Protein AF-R4FI36-F1 (afdb_monomer_lite)

Secondary structure (DSSP, 8-state):
--PPP-------------HHHHHHHHHHHHHTSTT-----EEES--EE-TTT-BEETT--TTEEEPTTS-S----TT-EEESS--TT------EEEEEE-TTTTEEE-TT--EEEEEEEEEEEEEEEEGGGTEEEEEEEEEEEEEEES--BEEE--SSS--S--------

InterPro domains:
  IPR012314 Peptidase M12B, GON-ADAMTSs [PF08685] (34-147)
  IPR012314 Peptidase M12B, GON-ADAMTSs [PS51046] (1-158)

Structure (mmCIF, N/CA/C/O backbone):
data_AF-R4FI36-F1
#
_entry.id   AF-R4FI36-F1
#
loop_
_atom_site.group_PDB
_atom_site.id
_atom_site.type_symbol
_atom_site.label_atom_id
_atom_site.label_alt_id
_atom_site.label_comp_id
_atom_site.label_asym_id
_atom_site.label_entity_id
_atom_site.label_seq_id
_atom_site.pdbx_PDB_ins_code
_atom_site.Cartn_x
_atom_site.Cartn_y
_atom_site.Cartn_z
_atom_site.occupancy
_atom_site.B_iso_or_equiv
_atom_site.auth_seq_id
_atom_site.auth_comp_id
_atom_site.auth_asym_id
_atom_site.auth_atom_id
_atom_site.pdbx_PDB_model_num
ATOM 1 N N . MET A 1 1 ? 4.630 18.992 -63.897 1.00 35.38 1 MET A N 1
ATOM 2 C CA . MET A 1 1 ? 4.454 19.584 -62.554 1.00 35.38 1 MET A CA 1
ATOM 3 C C . MET A 1 1 ? 4.439 18.449 -61.542 1.00 35.38 1 MET A C 1
ATOM 5 O O . MET A 1 1 ? 3.443 17.752 -61.444 1.00 35.38 1 MET A O 1
ATOM 9 N N . GLN A 1 2 ? 5.569 18.187 -60.883 1.00 32.91 2 GLN A N 1
ATOM 10 C CA . GLN A 1 2 ? 5.678 17.204 -59.802 1.00 32.91 2 GLN A CA 1
ATOM 11 C C . GLN A 1 2 ? 6.109 17.950 -58.542 1.00 32.91 2 GLN A C 1
ATOM 13 O O . GLN A 1 2 ? 7.122 18.645 -58.526 1.00 32.91 2 GLN A O 1
ATOM 18 N N . THR A 1 3 ? 5.268 17.852 -57.523 1.00 33.25 3 THR A N 1
ATOM 19 C CA . THR A 1 3 ? 5.405 18.451 -56.198 1.00 33.25 3 THR A CA 1
ATOM 20 C C . THR A 1 3 ? 6.549 17.790 -55.430 1.00 33.25 3 THR A C 1
ATOM 22 O O . THR A 1 3 ? 6.512 16.588 -55.166 1.00 33.25 3 THR A O 1
ATOM 25 N N . ALA A 1 4 ? 7.568 18.574 -55.074 1.00 35.59 4 ALA A N 1
ATOM 26 C CA . ALA A 1 4 ? 8.693 18.131 -54.260 1.00 35.59 4 ALA A CA 1
ATOM 27 C C . ALA A 1 4 ? 8.288 18.042 -52.778 1.00 35.59 4 ALA A C 1
ATOM 29 O O . ALA A 1 4 ? 7.820 19.007 -52.181 1.00 35.59 4 ALA A O 1
ATOM 30 N N . ASN A 1 5 ? 8.482 16.859 -52.203 1.00 34.34 5 ASN A N 1
ATOM 31 C CA . ASN A 1 5 ? 8.221 16.518 -50.809 1.00 34.34 5 ASN A CA 1
ATOM 32 C C . ASN A 1 5 ? 9.472 16.857 -49.960 1.00 34.34 5 ASN A C 1
ATOM 34 O O . ASN A 1 5 ? 10.554 16.349 -50.284 1.00 34.34 5 ASN A O 1
ATOM 38 N N . PRO A 1 6 ? 9.404 17.703 -48.914 1.00 39.34 6 PRO A N 1
ATOM 39 C CA . PRO A 1 6 ? 10.588 18.059 -48.141 1.00 39.34 6 PRO A CA 1
ATOM 40 C C . PRO A 1 6 ? 10.986 16.912 -47.201 1.00 39.34 6 PRO A C 1
ATOM 42 O O . PRO A 1 6 ? 10.323 16.620 -46.208 1.00 39.34 6 PRO A O 1
ATOM 45 N N . LYS A 1 7 ? 12.120 16.267 -47.499 1.00 39.62 7 LYS A N 1
ATOM 46 C CA . LYS A 1 7 ? 12.794 15.341 -46.579 1.00 39.62 7 LYS A CA 1
ATOM 47 C C . LYS A 1 7 ? 13.303 16.124 -45.366 1.00 39.62 7 LYS A C 1
ATOM 49 O O . LYS A 1 7 ? 14.371 16.731 -45.425 1.00 39.62 7 LYS A O 1
ATOM 54 N N . ILE A 1 8 ? 12.571 16.068 -44.256 1.00 39.62 8 ILE A N 1
ATOM 55 C CA . ILE A 1 8 ? 13.075 16.471 -42.939 1.00 39.62 8 ILE A CA 1
ATOM 56 C C . ILE A 1 8 ? 14.166 15.466 -42.553 1.00 39.62 8 ILE A C 1
ATOM 58 O O . ILE A 1 8 ? 13.901 14.380 -42.041 1.00 39.62 8 ILE A O 1
ATOM 62 N N . ARG A 1 9 ? 15.423 15.810 -42.849 1.00 34.34 9 ARG A N 1
ATOM 63 C CA . ARG A 1 9 ? 16.584 15.158 -42.243 1.00 34.34 9 ARG A CA 1
ATOM 64 C C . ARG A 1 9 ? 16.604 15.565 -40.774 1.00 34.34 9 ARG A C 1
ATOM 66 O O . ARG A 1 9 ? 17.093 16.639 -40.438 1.00 34.34 9 ARG A O 1
ATOM 73 N N . PHE A 1 10 ? 16.085 14.702 -39.905 1.00 33.44 10 PHE A N 1
ATOM 74 C CA . PHE A 1 10 ? 16.450 14.725 -38.494 1.00 33.44 10 PHE A CA 1
ATOM 75 C C . PHE A 1 10 ? 17.961 14.482 -38.417 1.00 33.44 10 PHE A C 1
ATOM 77 O O . PHE A 1 10 ? 18.433 13.349 -38.506 1.00 33.44 10 PHE A O 1
ATOM 84 N N . LEU A 1 11 ? 18.734 15.564 -38.311 1.00 35.03 11 LEU A N 1
ATOM 85 C CA . LEU A 1 11 ? 20.109 15.493 -37.841 1.00 35.03 11 LEU A CA 1
ATOM 86 C C . LEU A 1 11 ? 20.029 15.071 -36.369 1.00 35.03 11 LEU A C 1
ATOM 88 O O . LEU A 1 11 ? 19.945 15.904 -35.468 1.00 35.03 11 LEU A O 1
ATOM 92 N N . CYS A 1 12 ? 20.024 13.761 -36.121 1.00 37.97 12 CYS A N 1
ATOM 93 C CA . CYS A 1 12 ? 20.375 13.232 -34.815 1.00 37.97 12 CYS A CA 1
ATOM 94 C C . CYS A 1 12 ? 21.867 13.517 -34.642 1.00 37.97 12 CYS A C 1
ATOM 96 O O . CYS A 1 12 ? 22.729 12.756 -35.073 1.00 37.97 12 CYS A O 1
ATOM 98 N N . ARG A 1 13 ? 22.169 14.710 -34.124 1.00 33.16 13 ARG A N 1
ATOM 99 C CA . ARG A 1 13 ? 23.513 15.099 -33.720 1.00 33.16 13 ARG A CA 1
ATOM 100 C C . ARG A 1 13 ? 23.923 14.082 -32.660 1.00 33.16 13 ARG A C 1
ATOM 102 O O . ARG A 1 13 ? 23.321 14.055 -31.591 1.00 33.16 13 ARG A O 1
ATOM 109 N N . GLU A 1 14 ? 24.879 13.221 -33.000 1.00 41.88 14 GLU A N 1
ATOM 110 C CA . GLU A 1 14 ? 25.575 12.298 -32.097 1.00 41.88 14 GLU A CA 1
ATOM 111 C C . GLU A 1 14 ? 26.187 13.116 -30.950 1.00 41.88 14 GLU A C 1
ATOM 113 O O . GLU A 1 14 ? 27.344 13.537 -30.972 1.00 41.88 14 GLU A O 1
ATOM 118 N N . LEU A 1 15 ? 25.365 13.437 -29.953 1.00 43.00 15 LEU A N 1
ATOM 119 C CA . LEU A 1 15 ? 25.825 13.942 -28.679 1.00 43.00 15 LEU A CA 1
ATOM 120 C C . LEU A 1 15 ? 26.467 12.740 -27.998 1.00 43.00 15 LEU A C 1
ATOM 122 O O . LEU A 1 15 ? 25.773 11.873 -27.463 1.00 43.00 15 LEU A O 1
ATOM 126 N N . PHE A 1 16 ? 27.798 12.695 -28.030 1.00 43.25 16 PHE A N 1
ATOM 127 C CA . PHE A 1 16 ? 28.619 11.852 -27.168 1.00 43.25 16 PHE A CA 1
ATOM 128 C C . PHE A 1 16 ? 28.367 12.250 -25.706 1.00 43.25 16 PHE A C 1
ATOM 130 O O . PHE A 1 16 ? 29.140 12.949 -25.057 1.00 43.25 16 PHE A O 1
ATOM 137 N N . LEU A 1 17 ? 27.206 11.854 -25.195 1.00 47.91 17 LEU A N 1
ATOM 138 C CA . LEU A 1 17 ? 26.826 11.969 -23.804 1.00 47.91 17 LEU A CA 1
ATOM 139 C C . LEU A 1 17 ? 27.667 10.941 -23.053 1.00 47.91 17 LEU A C 1
ATOM 141 O O . LEU A 1 17 ? 27.657 9.754 -23.390 1.00 47.91 17 LEU A O 1
ATOM 145 N N . GLY A 1 18 ? 28.416 11.405 -22.051 1.00 47.38 18 GLY A N 1
ATOM 146 C CA . GLY A 1 18 ? 29.135 10.521 -21.139 1.00 47.38 18 GLY A CA 1
ATOM 147 C C . GLY A 1 18 ? 28.197 9.472 -20.518 1.00 47.38 18 GLY A C 1
ATOM 148 O O . GLY A 1 18 ? 26.976 9.662 -20.511 1.00 47.38 18 GLY A O 1
ATOM 149 N N . PRO A 1 19 ? 28.738 8.370 -19.978 1.00 55.03 19 PRO A N 1
ATOM 150 C CA . PRO A 1 19 ? 27.962 7.197 -19.559 1.00 55.03 19 PRO A CA 1
ATOM 151 C C . PRO A 1 19 ? 26.790 7.539 -18.623 1.00 55.03 19 PRO A C 1
ATOM 153 O O . PRO A 1 19 ? 25.676 7.068 -18.839 1.00 55.03 19 PRO A O 1
ATOM 156 N N . ALA A 1 20 ? 26.986 8.457 -17.672 1.00 52.50 20 ALA A N 1
ATOM 157 C CA . ALA A 1 20 ? 25.933 8.918 -16.762 1.00 52.50 20 ALA A CA 1
ATOM 158 C C . ALA A 1 20 ? 24.788 9.674 -17.470 1.00 52.50 20 ALA A C 1
ATOM 160 O O . ALA A 1 20 ? 23.620 9.513 -17.123 1.00 52.50 20 ALA A O 1
ATOM 161 N N . LYS A 1 21 ? 25.097 10.466 -18.507 1.00 55.50 21 LYS A N 1
ATOM 162 C CA . LYS A 1 21 ? 24.082 11.192 -19.285 1.00 55.50 21 LYS A CA 1
ATOM 163 C C . LYS A 1 21 ? 23.293 10.262 -20.217 1.00 55.50 21 LYS A C 1
ATOM 165 O O . LYS A 1 21 ? 22.115 10.518 -20.444 1.00 55.50 21 LYS A O 1
ATOM 170 N N . LYS A 1 22 ? 23.899 9.171 -20.709 1.00 57.19 22 LYS A N 1
ATOM 171 C CA . LYS A 1 22 ? 23.188 8.117 -21.462 1.00 57.19 22 LYS A CA 1
ATOM 172 C C . LYS A 1 22 ? 22.225 7.328 -20.576 1.00 57.19 22 LYS A C 1
ATOM 174 O O . LYS A 1 22 ? 21.102 7.084 -20.999 1.00 57.19 22 LYS A O 1
ATOM 179 N N . VAL A 1 23 ? 22.631 6.991 -19.351 1.00 57.03 23 VAL A N 1
ATOM 180 C CA . VAL A 1 23 ? 21.763 6.338 -18.355 1.00 57.03 23 VAL A CA 1
ATOM 181 C C . VAL A 1 23 ? 20.569 7.222 -18.002 1.00 57.03 23 VAL A C 1
ATOM 183 O O . VAL A 1 23 ? 19.432 6.764 -18.073 1.00 57.03 23 VAL A O 1
ATOM 186 N N . LEU A 1 24 ? 20.811 8.500 -17.697 1.00 56.97 24 LEU A N 1
ATOM 187 C CA . LEU A 1 24 ? 19.743 9.443 -17.371 1.00 56.97 24 LEU A CA 1
ATOM 188 C C . LEU A 1 24 ? 18.763 9.603 -18.541 1.00 56.97 24 LEU A C 1
ATOM 190 O O . LEU A 1 24 ? 17.556 9.518 -18.344 1.00 56.97 24 LEU A O 1
ATOM 194 N N . PHE A 1 25 ? 19.273 9.751 -19.769 1.00 59.00 25 PHE A N 1
ATOM 195 C CA . PHE A 1 25 ? 18.446 9.820 -20.974 1.00 59.00 25 PHE A CA 1
ATOM 196 C C . PHE A 1 25 ? 17.664 8.518 -21.223 1.00 59.00 25 PHE A C 1
ATOM 198 O O . PHE A 1 25 ? 16.497 8.567 -21.596 1.00 59.00 25 PHE A O 1
ATOM 205 N N . PHE A 1 26 ? 18.254 7.348 -20.967 1.00 60.69 26 PHE A N 1
ATOM 206 C CA . PHE A 1 26 ? 17.585 6.050 -21.105 1.00 60.69 26 PHE A CA 1
ATOM 207 C C . PHE A 1 26 ? 16.460 5.850 -20.077 1.00 60.69 26 PHE A C 1
ATOM 209 O O . PHE A 1 26 ? 15.374 5.390 -20.428 1.00 60.69 26 PHE A O 1
ATOM 216 N N . CYS A 1 27 ? 16.679 6.245 -18.821 1.00 65.44 27 CYS A N 1
ATOM 217 C CA . CYS A 1 27 ? 15.633 6.214 -17.800 1.00 65.44 27 CYS A CA 1
ATOM 218 C C . CYS A 1 27 ? 14.509 7.208 -18.129 1.00 65.44 27 CYS A C 1
ATOM 220 O O . CYS A 1 27 ? 13.337 6.845 -18.054 1.00 65.44 27 CYS A O 1
ATOM 222 N N . PHE A 1 28 ? 14.858 8.416 -18.588 1.00 60.25 28 PHE A N 1
ATOM 223 C CA . PHE A 1 28 ? 13.891 9.464 -18.928 1.00 60.25 28 PHE A CA 1
ATOM 224 C C . PHE A 1 28 ? 13.049 9.126 -20.174 1.00 60.25 28 PHE A C 1
ATOM 226 O O . PHE A 1 28 ? 11.840 9.353 -20.203 1.00 60.25 28 PHE A O 1
ATOM 233 N N . THR A 1 29 ? 13.666 8.529 -21.198 1.00 55.66 29 THR A N 1
ATOM 234 C CA . THR A 1 29 ? 12.971 8.104 -22.429 1.00 55.66 29 THR A CA 1
ATOM 235 C C . THR A 1 29 ? 12.052 6.907 -22.206 1.00 55.66 29 THR A C 1
ATOM 237 O O . THR A 1 29 ? 11.030 6.782 -22.881 1.00 55.66 29 THR A O 1
ATOM 240 N N . ARG A 1 30 ? 12.355 6.040 -21.230 1.00 55.81 30 ARG A N 1
ATOM 241 C CA . ARG A 1 30 ? 11.429 4.976 -20.827 1.00 55.81 30 ARG A CA 1
ATOM 242 C C . ARG A 1 30 ? 10.284 5.466 -19.940 1.00 55.81 30 ARG A C 1
ATOM 244 O O . ARG A 1 30 ? 9.195 4.913 -20.053 1.00 55.81 30 ARG A O 1
ATOM 251 N N . THR A 1 31 ? 10.473 6.506 -19.123 1.00 52.69 31 THR A N 1
ATOM 252 C CA . THR A 1 31 ? 9.352 7.148 -18.405 1.00 52.69 31 THR A CA 1
ATOM 253 C C . THR A 1 31 ? 8.392 7.901 -19.330 1.00 52.69 31 THR A C 1
ATOM 255 O O . THR A 1 31 ? 7.250 8.119 -18.943 1.00 52.69 31 THR A O 1
ATOM 258 N N . SER A 1 32 ? 8.820 8.281 -20.542 1.00 49.88 32 SER A N 1
ATOM 259 C CA . SER A 1 32 ? 7.982 8.972 -21.537 1.00 49.88 32 SER A CA 1
ATOM 260 C C . SER A 1 32 ? 7.222 8.047 -22.498 1.00 49.88 32 SER A C 1
ATOM 262 O O . SER A 1 32 ? 6.529 8.539 -23.384 1.00 49.88 32 SER A O 1
ATOM 264 N N . LEU A 1 33 ? 7.365 6.722 -22.375 1.00 50.75 33 LEU A N 1
ATOM 265 C CA . LEU A 1 33 ? 6.538 5.775 -23.123 1.00 50.75 33 LEU A CA 1
ATOM 266 C C . LEU A 1 33 ? 5.192 5.627 -22.401 1.00 50.75 33 LEU A C 1
ATOM 268 O O . LEU A 1 33 ? 5.166 5.310 -21.213 1.00 50.75 33 LEU A O 1
ATOM 272 N N . ASP A 1 34 ? 4.095 5.784 -23.142 1.00 46.34 34 ASP A N 1
ATOM 273 C CA . ASP A 1 34 ? 2.671 5.653 -22.747 1.00 46.34 34 ASP A CA 1
ATOM 274 C C . ASP A 1 34 ? 2.306 4.336 -22.007 1.00 46.34 34 ASP A C 1
ATOM 276 O O . ASP A 1 34 ? 1.174 4.106 -21.595 1.00 46.34 34 ASP A O 1
ATOM 280 N N . SER A 1 35 ? 3.279 3.437 -21.841 1.00 54.44 35 SER A N 1
ATOM 281 C CA . SER A 1 35 ? 3.235 2.206 -21.051 1.00 54.44 35 SER A CA 1
ATOM 282 C C . SER A 1 35 ? 3.520 2.399 -19.554 1.00 54.44 35 SER A C 1
ATOM 284 O O . SER A 1 35 ? 3.407 1.442 -18.787 1.00 54.44 35 SER A O 1
ATOM 286 N N . TYR A 1 36 ? 3.934 3.593 -19.123 1.00 70.69 36 TYR A N 1
ATOM 287 C CA . TYR A 1 36 ? 4.180 3.890 -17.714 1.00 70.69 36 TYR A CA 1
ATOM 288 C C . TYR A 1 36 ? 2.864 4.270 -17.023 1.00 70.69 36 TYR A C 1
ATOM 290 O O . TYR A 1 36 ? 2.126 5.123 -17.506 1.00 70.69 36 TYR A O 1
ATOM 298 N N . GLN A 1 37 ? 2.567 3.647 -15.880 1.00 79.62 37 GLN A N 1
ATOM 299 C CA . GLN A 1 37 ? 1.381 3.926 -15.058 1.00 79.62 37 GLN A CA 1
ATOM 300 C C . GLN A 1 37 ? 1.769 4.713 -13.786 1.00 79.62 37 GLN A C 1
ATOM 302 O O . GLN A 1 37 ? 1.641 4.191 -12.671 1.00 79.62 37 GLN A O 1
ATOM 307 N N . PRO A 1 38 ? 2.295 5.952 -13.907 1.00 87.06 38 PRO A N 1
ATOM 308 C CA . PRO A 1 38 ? 2.711 6.728 -12.752 1.00 87.06 38 PRO A CA 1
ATOM 309 C C . PRO A 1 38 ? 1.502 7.064 -11.888 1.00 87.06 38 PRO A C 1
ATOM 311 O O . PRO A 1 38 ? 0.452 7.507 -12.369 1.00 87.06 38 PRO A O 1
ATOM 314 N N . GLY A 1 39 ? 1.662 6.864 -10.590 1.00 92.00 39 GLY A N 1
ATOM 315 C CA . GLY A 1 39 ? 0.667 7.288 -9.629 1.00 92.00 39 GLY A CA 1
ATOM 316 C C . GLY A 1 39 ? 1.028 6.893 -8.215 1.00 92.00 39 GLY A C 1
ATOM 317 O O . GLY A 1 39 ? 1.542 5.805 -7.962 1.00 92.00 39 GLY A O 1
ATOM 318 N N . LYS A 1 40 ? 0.693 7.758 -7.261 1.00 95.50 40 LYS A N 1
ATOM 319 C CA . LYS A 1 40 ? 0.743 7.437 -5.837 1.00 95.50 40 LYS A CA 1
ATOM 320 C C . LYS A 1 40 ? -0.632 7.648 -5.240 1.00 95.50 40 LYS A C 1
ATOM 322 O O . LYS A 1 40 ? -1.102 8.773 -5.123 1.00 95.50 40 LYS A O 1
ATOM 327 N N . THR A 1 41 ? -1.284 6.558 -4.852 1.00 98.12 41 THR A N 1
ATOM 328 C CA . THR A 1 41 ? -2.612 6.621 -4.233 1.00 98.12 41 THR A CA 1
ATOM 329 C C . THR A 1 41 ? -2.488 6.656 -2.715 1.00 98.12 41 THR A C 1
ATOM 331 O O . THR A 1 41 ? -1.907 5.760 -2.108 1.00 98.12 41 THR A O 1
ATOM 334 N N . ILE A 1 42 ? -3.035 7.702 -2.103 1.00 98.12 42 ILE A N 1
ATOM 335 C CA . ILE A 1 42 ? -3.104 7.903 -0.657 1.00 98.12 42 ILE A CA 1
ATOM 336 C C . ILE A 1 42 ? -4.525 7.572 -0.211 1.00 98.12 42 ILE A C 1
ATOM 338 O O . ILE A 1 42 ? -5.478 8.192 -0.681 1.00 98.12 42 ILE A O 1
ATOM 342 N N . PHE A 1 43 ? -4.666 6.610 0.696 1.00 98.12 43 PHE A N 1
ATOM 343 C CA . PHE A 1 43 ? -5.948 6.217 1.279 1.00 98.12 43 PHE A CA 1
ATOM 344 C C . PHE A 1 43 ? -6.082 6.827 2.675 1.00 98.12 43 PHE A C 1
ATOM 346 O O . PHE A 1 43 ? -5.228 6.596 3.526 1.00 98.12 43 PHE A O 1
ATOM 353 N N . TYR A 1 44 ? -7.162 7.573 2.915 1.00 96.62 44 TYR A N 1
ATOM 354 C CA . TYR A 1 44 ? -7.489 8.126 4.239 1.00 96.62 44 TYR A CA 1
ATOM 355 C C . TYR A 1 44 ? -8.441 7.223 5.023 1.00 96.62 44 TYR A C 1
ATOM 357 O O . TYR A 1 44 ? -8.468 7.252 6.250 1.00 96.62 44 TYR A O 1
ATOM 365 N N . LYS A 1 45 ? -9.240 6.427 4.308 1.00 96.50 45 LYS A N 1
ATOM 366 C CA . LYS A 1 45 ? -10.088 5.368 4.857 1.00 96.50 45 LYS A CA 1
ATOM 367 C C . LYS A 1 45 ? -10.070 4.187 3.897 1.00 96.50 45 LYS A C 1
ATOM 369 O O . LYS A 1 45 ? -9.891 4.367 2.692 1.00 96.50 45 LYS A O 1
ATOM 374 N N . ILE A 1 46 ? -10.289 2.995 4.434 1.00 96.19 46 ILE A N 1
ATOM 375 C CA . ILE A 1 46 ? -10.420 1.761 3.662 1.00 96.19 46 ILE A CA 1
ATOM 376 C C . ILE A 1 46 ? -11.745 1.095 4.009 1.00 96.19 46 ILE A C 1
ATOM 378 O O . ILE A 1 46 ? -12.157 1.084 5.169 1.00 96.19 46 ILE A O 1
ATOM 382 N N . ARG A 1 47 ? -12.426 0.544 3.004 1.00 96.38 47 ARG A N 1
ATOM 383 C CA . ARG A 1 47 ? -13.638 -0.242 3.232 1.00 96.38 47 ARG A CA 1
ATOM 384 C C . ARG A 1 47 ? -13.254 -1.667 3.589 1.00 96.38 47 ARG A C 1
ATOM 386 O O . ARG A 1 47 ? -12.419 -2.276 2.923 1.00 96.38 47 ARG A O 1
ATOM 393 N N . ILE A 1 48 ? -13.894 -2.194 4.620 1.00 94.75 48 ILE A N 1
ATOM 394 C CA . ILE A 1 48 ? -13.704 -3.558 5.102 1.00 94.75 48 ILE A CA 1
ATOM 395 C C . ILE A 1 48 ? -15.056 -4.260 5.004 1.00 94.75 48 ILE A C 1
ATOM 397 O O . ILE A 1 48 ? -16.083 -3.660 5.317 1.00 94.75 48 ILE A O 1
ATOM 401 N N . ASN A 1 49 ? -15.069 -5.510 4.548 1.00 93.75 49 ASN A N 1
ATOM 402 C CA . ASN A 1 49 ? -16.258 -6.345 4.649 1.00 93.75 49 ASN A CA 1
ATOM 403 C C . ASN A 1 49 ? -16.423 -6.778 6.123 1.00 93.75 49 ASN A C 1
ATOM 405 O O . ASN A 1 49 ? -15.513 -7.418 6.655 1.00 93.75 49 ASN A O 1
ATOM 409 N N . PRO A 1 50 ? -17.543 -6.447 6.789 1.00 90.88 50 PRO A N 1
ATOM 410 C CA . PRO A 1 50 ? -17.727 -6.727 8.212 1.00 90.88 50 PRO A CA 1
ATOM 411 C C . PRO A 1 50 ? -17.809 -8.225 8.546 1.00 90.88 50 PRO A C 1
ATOM 413 O O . PRO A 1 50 ? -17.465 -8.607 9.657 1.00 90.88 50 PRO A O 1
ATOM 416 N N . GLU A 1 51 ? -18.204 -9.085 7.604 1.00 90.81 51 GLU A N 1
ATOM 417 C CA . GLU A 1 51 ? -18.380 -10.525 7.842 1.00 90.81 51 GLU A CA 1
ATOM 418 C C . GLU A 1 51 ? -17.048 -11.282 7.904 1.00 90.81 51 GLU A C 1
ATOM 420 O O . GLU A 1 51 ? -16.900 -12.258 8.634 1.00 90.81 51 GLU A O 1
ATOM 425 N N . ASN A 1 52 ? -16.063 -10.856 7.110 1.00 87.88 52 ASN A N 1
ATOM 426 C CA . ASN A 1 52 ? -14.799 -11.584 6.946 1.00 87.88 52 ASN A CA 1
ATOM 427 C C . ASN A 1 52 ? -13.548 -10.723 7.155 1.00 87.88 52 ASN A C 1
ATOM 429 O O . ASN A 1 52 ? -12.428 -11.229 7.033 1.00 87.88 52 ASN A O 1
ATOM 433 N N . LEU A 1 53 ? -13.737 -9.442 7.470 1.00 91.88 53 LEU A N 1
ATOM 434 C CA . LEU A 1 53 ? -12.701 -8.443 7.716 1.00 91.88 53 LEU A CA 1
ATOM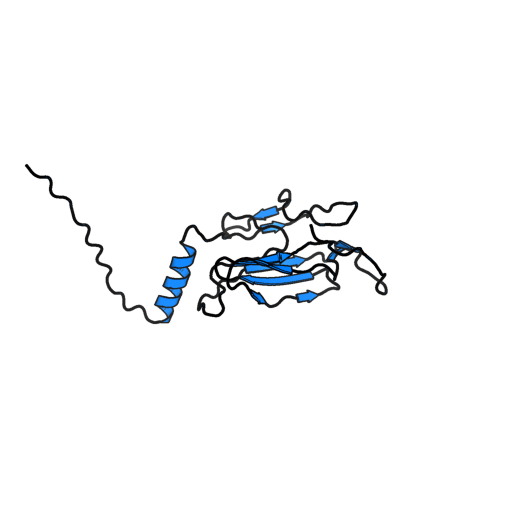 435 C C . LEU A 1 53 ? -11.720 -8.251 6.547 1.00 91.88 53 LEU A C 1
ATOM 437 O O . LEU A 1 53 ? -10.600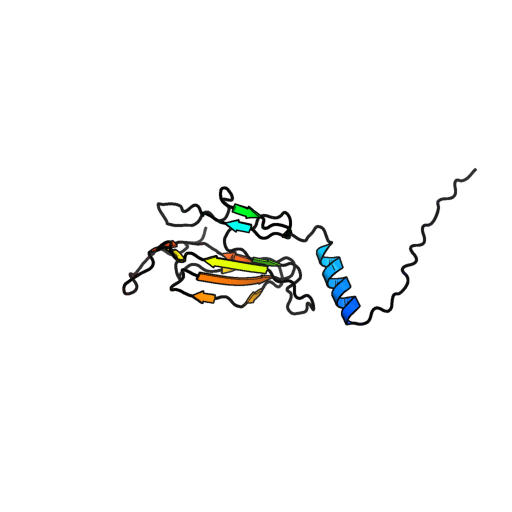 -7.768 6.741 1.00 91.88 53 LEU A O 1
ATOM 441 N N . LYS A 1 54 ? -12.116 -8.616 5.319 1.00 94.00 54 LYS A N 1
ATOM 442 C CA . LYS A 1 54 ? -11.315 -8.383 4.111 1.00 94.00 54 LYS A CA 1
ATOM 443 C C . LYS A 1 54 ? -11.429 -6.926 3.669 1.00 94.00 54 LYS A C 1
ATOM 445 O O . LYS A 1 54 ? -12.522 -6.368 3.585 1.00 94.00 54 LYS A O 1
ATOM 450 N N . VAL A 1 55 ? -10.296 -6.321 3.334 1.00 95.94 55 VAL A N 1
ATOM 451 C CA . VAL A 1 55 ? -10.223 -4.964 2.782 1.00 95.94 55 VAL A CA 1
ATOM 452 C C . VAL A 1 55 ? -10.649 -4.977 1.315 1.00 95.94 55 VAL A C 1
ATOM 454 O O . VAL A 1 55 ? -10.089 -5.720 0.505 1.00 95.94 55 VAL A O 1
ATOM 457 N N . ASN A 1 56 ? -11.582 -4.101 0.946 1.00 96.62 56 ASN A N 1
ATOM 458 C CA . ASN A 1 56 ? -11.860 -3.782 -0.449 1.00 96.62 56 ASN A CA 1
ATOM 459 C C . ASN A 1 56 ? -10.775 -2.828 -0.970 1.00 96.62 56 ASN A C 1
ATOM 461 O O . ASN A 1 56 ? -10.831 -1.614 -0.784 1.00 96.62 56 ASN A O 1
ATOM 465 N N . ARG A 1 57 ? -9.756 -3.402 -1.609 1.00 96.56 57 ARG A N 1
ATOM 466 C CA . ARG A 1 57 ? -8.547 -2.685 -2.043 1.00 96.56 57 ARG A CA 1
ATOM 467 C C . ARG A 1 57 ? -8.770 -1.715 -3.202 1.00 96.56 57 ARG A C 1
ATOM 469 O O . ARG A 1 57 ? -7.911 -0.869 -3.440 1.00 96.56 57 ARG A O 1
ATOM 476 N N . THR A 1 58 ? -9.865 -1.868 -3.937 1.00 97.00 58 THR A N 1
ATOM 477 C CA . THR A 1 58 ? -10.211 -1.056 -5.112 1.00 97.00 58 THR A CA 1
ATOM 478 C C . THR A 1 58 ? -11.312 -0.040 -4.812 1.00 97.00 58 THR A C 1
ATOM 480 O O . THR A 1 58 ? -11.786 0.628 -5.725 1.00 97.00 58 THR A O 1
ATOM 483 N N . ASP A 1 59 ? -11.724 0.106 -3.548 1.00 97.56 59 ASP A N 1
ATOM 484 C CA . ASP A 1 59 ? -12.580 1.218 -3.142 1.00 97.56 59 ASP A CA 1
ATOM 485 C C . ASP A 1 59 ? -11.751 2.503 -3.003 1.00 97.56 59 ASP A C 1
ATOM 487 O O . ASP A 1 59 ? -11.042 2.713 -2.019 1.00 97.56 59 ASP A O 1
ATOM 491 N N . PHE A 1 60 ? -11.869 3.380 -3.997 1.00 97.62 60 PHE A N 1
ATOM 492 C CA . PHE A 1 60 ? -11.172 4.664 -4.044 1.00 97.62 60 PHE A CA 1
ATOM 493 C C . PHE A 1 60 ? -11.990 5.837 -3.486 1.00 97.62 60 PHE A C 1
ATOM 495 O O . PHE A 1 60 ? -11.561 6.981 -3.636 1.00 97.62 60 PHE A O 1
ATOM 502 N N . THR A 1 61 ? -13.141 5.591 -2.845 1.00 98.06 61 THR A N 1
ATOM 503 C CA . THR A 1 61 ? -14.040 6.647 -2.330 1.00 98.06 61 THR A CA 1
ATOM 504 C C . THR A 1 61 ? -13.310 7.628 -1.407 1.00 98.06 61 THR A C 1
ATOM 506 O O . THR A 1 61 ? -13.526 8.835 -1.474 1.00 98.06 61 THR A O 1
ATOM 509 N N . PHE A 1 62 ? -12.396 7.118 -0.575 1.00 96.31 62 PHE A N 1
ATOM 510 C CA . PHE A 1 62 ? -11.593 7.909 0.366 1.00 96.31 62 PHE A CA 1
ATOM 511 C C . PHE A 1 62 ? -10.106 7.919 0.002 1.00 96.31 62 PHE A C 1
ATOM 513 O O . PHE A 1 62 ? -9.243 8.001 0.881 1.00 96.31 62 PHE A O 1
ATOM 520 N N . ALA A 1 63 ? -9.807 7.810 -1.292 1.00 97.81 63 ALA A N 1
ATOM 521 C CA . ALA A 1 63 ? -8.453 7.823 -1.810 1.00 97.81 63 ALA A CA 1
ATOM 522 C C . ALA A 1 63 ? -8.216 9.029 -2.724 1.00 97.81 63 ALA A C 1
ATOM 524 O O . ALA A 1 63 ? -9.094 9.441 -3.484 1.00 97.81 63 ALA A O 1
ATOM 525 N N . LYS A 1 64 ? -7.002 9.577 -2.684 1.00 97.50 64 LYS A N 1
ATOM 526 C CA . LYS A 1 64 ? -6.554 10.652 -3.576 1.00 97.50 64 LYS A CA 1
ATOM 527 C C . LYS A 1 64 ? -5.243 10.272 -4.241 1.00 97.50 64 LYS A C 1
ATOM 529 O O . LYS A 1 64 ? -4.441 9.541 -3.665 1.00 97.50 64 LYS A O 1
ATOM 534 N N . LEU A 1 65 ? -5.023 10.785 -5.446 1.00 97.38 65 LEU A N 1
ATOM 535 C CA . LEU A 1 65 ? -3.687 10.783 -6.028 1.00 97.38 65 LEU A CA 1
ATOM 536 C C . LEU A 1 65 ? -2.858 11.854 -5.330 1.00 97.38 65 LEU A C 1
ATOM 538 O O . LEU A 1 65 ? -3.353 12.952 -5.073 1.00 97.38 65 LEU A O 1
ATOM 542 N N . ALA A 1 66 ? -1.616 11.522 -4.993 1.00 95.94 66 ALA A N 1
ATOM 543 C CA . ALA A 1 66 ? -0.676 12.518 -4.520 1.00 95.94 66 ALA A CA 1
ATOM 544 C C . ALA A 1 66 ? -0.426 13.536 -5.650 1.00 95.94 66 ALA A C 1
ATOM 546 O O . ALA A 1 66 ? -0.332 13.120 -6.813 1.00 95.94 66 ALA A O 1
ATOM 547 N N . PRO A 1 67 ? -0.303 14.835 -5.328 1.00 92.94 67 PRO A N 1
ATOM 548 C CA . PRO A 1 67 ? 0.105 15.843 -6.301 1.00 92.94 67 PRO A CA 1
ATOM 549 C C . PRO A 1 67 ? 1.380 15.410 -7.030 1.00 92.94 67 PRO A C 1
ATOM 551 O O . PRO A 1 67 ? 2.240 14.760 -6.432 1.00 92.94 67 PRO A O 1
ATOM 554 N N . ASP A 1 68 ? 1.455 15.710 -8.325 1.00 87.81 68 ASP A N 1
ATOM 555 C CA . ASP A 1 68 ? 2.626 15.469 -9.181 1.00 87.81 68 ASP A CA 1
ATOM 556 C C . ASP A 1 68 ? 3.102 14.004 -9.262 1.00 87.81 68 ASP A C 1
ATOM 558 O O . ASP A 1 68 ? 4.211 13.722 -9.708 1.00 87.81 68 ASP A O 1
ATOM 562 N N . SER A 1 69 ? 2.263 13.040 -8.862 1.00 88.12 69 SER A N 1
ATOM 563 C CA . SER A 1 69 ? 2.615 11.611 -8.881 1.00 88.12 69 SER A CA 1
ATOM 564 C C . SER A 1 69 ? 2.187 10.863 -10.144 1.00 88.12 69 SER A C 1
ATOM 566 O O . SER A 1 69 ? 2.508 9.686 -10.280 1.00 88.12 69 SER A O 1
ATOM 568 N N . GLY A 1 70 ? 1.464 11.525 -11.048 1.00 88.56 70 GLY A N 1
ATOM 569 C CA . GLY A 1 70 ? 0.819 10.922 -12.214 1.00 88.56 70 GLY A CA 1
ATOM 570 C C . GLY A 1 70 ? -0.700 10.812 -12.064 1.00 88.56 70 GLY A C 1
ATOM 571 O O . GLY A 1 70 ? -1.305 11.408 -11.173 1.00 88.56 70 GLY A O 1
ATOM 572 N N . ASN A 1 71 ? -1.329 10.065 -12.968 1.00 91.12 71 ASN A N 1
ATOM 573 C C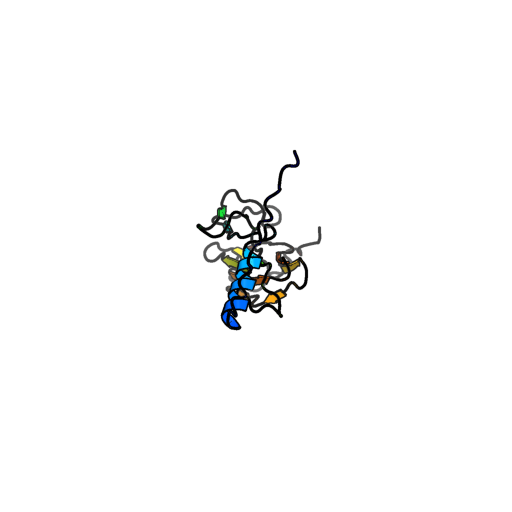A . ASN A 1 71 ? -2.785 9.978 -13.117 1.00 91.12 71 ASN A CA 1
ATOM 574 C C . ASN A 1 71 ? -3.361 8.587 -12.788 1.00 91.12 71 ASN A C 1
ATOM 576 O O . ASN A 1 71 ? -4.581 8.418 -12.785 1.00 91.12 71 ASN A O 1
ATOM 580 N N . THR A 1 72 ? -2.518 7.594 -12.488 1.00 92.06 72 THR A N 1
ATOM 581 C CA . THR A 1 72 ? -2.973 6.218 -12.253 1.00 92.06 72 THR A CA 1
ATOM 582 C C . THR A 1 72 ? -3.294 5.958 -10.783 1.00 92.06 72 THR A C 1
ATOM 584 O O . THR A 1 72 ? -2.455 6.137 -9.900 1.00 92.06 72 THR A O 1
ATOM 587 N N . LYS A 1 73 ? -4.506 5.466 -10.498 1.00 95.31 73 LYS A N 1
ATOM 588 C CA . LYS A 1 73 ? -4.868 4.984 -9.157 1.00 95.31 73 LYS A CA 1
ATOM 589 C C . LYS A 1 73 ? -4.432 3.534 -8.964 1.00 95.31 73 LYS A C 1
ATOM 591 O O . LYS A 1 73 ? -4.835 2.651 -9.714 1.00 95.31 73 LYS A O 1
ATOM 596 N N . TRP A 1 74 ? -3.678 3.287 -7.902 1.00 96.31 74 TRP A N 1
ATOM 597 C CA . TRP A 1 74 ? -3.190 1.972 -7.507 1.00 96.31 74 TRP A CA 1
ATOM 598 C C . TRP A 1 74 ? -3.993 1.439 -6.325 1.00 96.31 74 TRP A C 1
ATOM 600 O O . TRP A 1 74 ? -4.214 2.142 -5.338 1.00 96.31 74 TRP A O 1
ATOM 610 N N . ALA A 1 75 ? -4.432 0.183 -6.422 1.00 97.31 75 ALA A N 1
ATOM 611 C CA . ALA A 1 75 ? -5.192 -0.474 -5.365 1.00 97.31 75 ALA A CA 1
ATOM 612 C C . ALA A 1 75 ? -4.395 -0.552 -4.050 1.00 97.31 75 ALA A C 1
ATOM 614 O O . ALA A 1 75 ? -3.166 -0.643 -4.047 1.00 97.31 75 ALA A O 1
ATOM 615 N N . TYR A 1 76 ? -5.102 -0.580 -2.920 1.00 97.88 76 TYR A N 1
ATOM 616 C CA . TYR A 1 76 ? -4.486 -0.593 -1.595 1.00 97.88 76 TYR A CA 1
ATOM 617 C C . TYR A 1 76 ? -3.490 -1.757 -1.436 1.00 97.88 76 TYR A C 1
ATOM 619 O O . TYR A 1 76 ? -3.804 -2.917 -1.741 1.00 97.88 76 TYR A O 1
ATOM 627 N N . GLY A 1 77 ? -2.279 -1.429 -0.974 1.00 96.88 77 GLY A N 1
ATOM 628 C CA . GLY A 1 77 ? -1.175 -2.370 -0.763 1.00 96.88 77 GLY A CA 1
ATOM 629 C C . GLY A 1 77 ? -0.389 -2.776 -2.017 1.00 96.88 77 GLY A C 1
ATOM 630 O O . GLY A 1 77 ? 0.454 -3.665 -1.906 1.00 96.88 77 GLY A O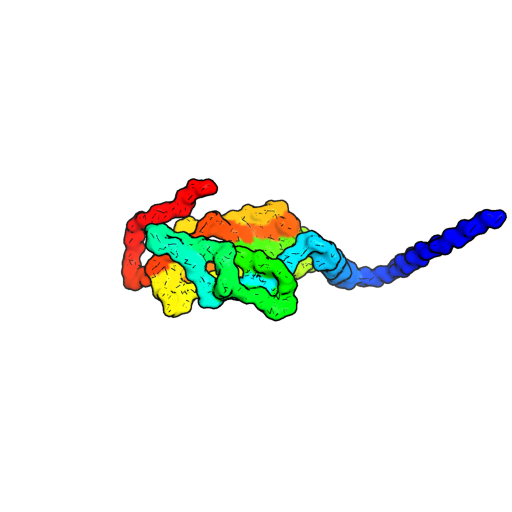 1
ATOM 631 N N . VAL A 1 78 ? -0.654 -2.177 -3.185 1.00 97.38 78 VAL A N 1
ATOM 632 C CA . VAL A 1 78 ? 0.082 -2.441 -4.436 1.00 97.38 78 VAL A CA 1
ATOM 633 C C . VAL A 1 78 ? 1.282 -1.505 -4.576 1.00 97.38 78 VAL A C 1
ATOM 635 O O . VAL A 1 78 ? 1.182 -0.319 -4.272 1.00 97.38 78 VAL A O 1
ATOM 638 N N . ALA A 1 79 ? 2.398 -2.042 -5.067 1.00 96.19 79 ALA A N 1
ATOM 639 C CA . ALA A 1 79 ? 3.565 -1.284 -5.509 1.00 96.19 79 ALA A CA 1
ATOM 640 C C . ALA A 1 79 ? 4.038 -1.823 -6.860 1.00 96.19 79 ALA A C 1
ATOM 642 O O . ALA A 1 79 ? 4.103 -3.040 -7.040 1.00 96.19 79 ALA A O 1
ATOM 643 N N . ALA A 1 80 ? 4.368 -0.936 -7.794 1.00 93.19 80 ALA A N 1
ATOM 644 C CA . ALA A 1 80 ? 4.770 -1.303 -9.145 1.00 93.19 80 ALA A CA 1
ATOM 645 C C . ALA A 1 80 ? 5.743 -0.284 -9.727 1.00 93.19 80 ALA A C 1
ATOM 647 O O . ALA A 1 80 ? 5.694 0.890 -9.365 1.00 93.19 80 ALA A O 1
ATOM 648 N N . ASP A 1 81 ? 6.587 -0.750 -10.640 1.00 89.75 81 ASP A N 1
ATOM 649 C CA . ASP A 1 81 ? 7.508 0.081 -11.403 1.00 89.75 81 ASP A CA 1
ATOM 650 C C . ASP A 1 81 ? 7.905 -0.641 -12.702 1.00 89.75 81 ASP A C 1
ATOM 652 O O . ASP A 1 81 ? 8.002 -1.871 -12.725 1.00 89.75 81 ASP A O 1
ATOM 656 N N . CYS A 1 82 ? 8.102 0.112 -13.790 1.00 83.06 82 CYS A N 1
ATOM 657 C CA . CYS A 1 82 ? 8.464 -0.439 -15.103 1.00 83.06 82 CYS A CA 1
ATOM 658 C C . CYS A 1 82 ? 9.971 -0.538 -15.363 1.00 83.06 82 CYS A C 1
ATOM 660 O O . CYS A 1 82 ? 10.385 -1.154 -16.350 1.00 83.06 82 CYS A O 1
ATOM 662 N N . LEU A 1 83 ? 10.771 0.116 -14.531 1.00 79.88 83 LEU A N 1
ATOM 663 C CA . LEU A 1 83 ? 12.195 0.322 -14.722 1.00 79.88 83 LEU A CA 1
ATOM 664 C C . LEU A 1 83 ? 13.035 -0.358 -13.647 1.00 79.88 83 LEU A C 1
ATOM 666 O O . LEU A 1 83 ? 14.208 -0.542 -13.913 1.00 79.88 83 LEU A O 1
ATOM 670 N N . TYR A 1 84 ? 12.468 -0.783 -12.515 1.00 75.81 84 TYR A N 1
ATOM 671 C CA . TYR A 1 84 ? 13.154 -1.414 -11.382 1.00 75.81 84 TYR A CA 1
ATOM 672 C C . TYR A 1 84 ? 13.537 -2.885 -11.636 1.00 75.81 84 TYR A C 1
ATOM 674 O O . TYR A 1 84 ? 13.171 -3.794 -10.879 1.00 75.81 84 TYR A O 1
ATOM 682 N N . ASP A 1 85 ? 14.280 -3.136 -12.712 1.00 67.00 85 ASP A N 1
ATOM 683 C CA . ASP A 1 85 ? 14.858 -4.445 -13.033 1.00 67.00 85 ASP A CA 1
ATOM 684 C C . ASP A 1 85 ? 16.248 -4.594 -12.376 1.00 67.00 85 ASP A C 1
ATOM 686 O O . ASP A 1 85 ? 16.926 -3.610 -12.084 1.00 67.00 85 ASP A O 1
ATOM 690 N N . LYS A 1 86 ? 16.708 -5.828 -12.142 1.00 58.69 86 LYS A N 1
ATOM 691 C CA . LYS A 1 86 ? 18.043 -6.105 -11.571 1.00 58.69 86 LYS A CA 1
ATOM 692 C C . LYS A 1 86 ? 19.183 -5.544 -12.426 1.00 58.69 86 LYS A C 1
ATOM 694 O O . LYS A 1 86 ? 20.238 -5.230 -11.891 1.00 58.69 86 LYS A O 1
ATOM 699 N N . GLU A 1 87 ? 18.958 -5.434 -13.731 1.00 61.59 87 GLU A N 1
ATOM 700 C CA . GLU A 1 87 ? 19.925 -4.936 -14.717 1.00 61.59 87 GLU A CA 1
ATOM 701 C C . GLU A 1 87 ? 19.740 -3.445 -15.032 1.00 61.59 87 GLU A C 1
ATOM 703 O O . GLU A 1 87 ? 20.495 -2.874 -15.818 1.00 61.59 87 GLU A O 1
ATOM 708 N N . SER A 1 88 ? 18.727 -2.793 -14.453 1.00 64.88 88 SER A N 1
ATOM 709 C CA . SER A 1 88 ? 18.485 -1.381 -14.720 1.00 64.88 88 SER A CA 1
ATOM 710 C C . SER A 1 88 ? 19.421 -0.507 -13.895 1.00 64.88 88 SER A C 1
ATOM 712 O O . SER A 1 88 ? 19.518 -0.653 -12.679 1.00 64.88 88 SER A O 1
ATOM 714 N N . SER A 1 89 ? 20.026 0.480 -14.543 1.00 66.44 89 SER A N 1
ATOM 715 C CA . SER A 1 89 ? 20.697 1.600 -13.882 1.00 66.44 89 SER A CA 1
ATOM 716 C C . SER A 1 89 ? 19.719 2.703 -13.447 1.00 66.44 89 SER A C 1
ATOM 718 O O . SER A 1 89 ? 20.148 3.811 -13.137 1.00 66.44 89 SER A O 1
ATOM 720 N N . CYS A 1 90 ? 18.409 2.444 -13.505 1.00 71.12 90 CYS A N 1
ATOM 721 C CA . CYS A 1 90 ? 17.380 3.403 -13.128 1.00 71.12 90 CYS A CA 1
ATOM 722 C C . CYS A 1 90 ? 17.038 3.229 -11.648 1.00 71.12 90 CYS A C 1
ATOM 724 O O . CYS A 1 90 ? 16.712 2.134 -11.204 1.00 71.12 90 CYS A O 1
ATOM 726 N N . GLU A 1 91 ? 17.061 4.326 -10.894 1.00 72.00 91 GLU A N 1
ATOM 727 C CA . GLU A 1 91 ? 16.723 4.345 -9.461 1.00 72.00 91 GLU A CA 1
ATOM 728 C C . GLU A 1 91 ? 15.203 4.353 -9.197 1.00 72.00 91 GLU A C 1
ATOM 730 O O . GLU A 1 91 ? 14.766 4.532 -8.062 1.00 72.00 91 GLU A O 1
ATOM 735 N N . SER A 1 92 ? 14.380 4.184 -10.240 1.00 79.50 92 SER A N 1
ATOM 736 C CA . SER A 1 92 ? 12.919 4.192 -10.120 1.00 79.50 92 SER A CA 1
ATOM 737 C C . SER A 1 92 ? 12.446 2.972 -9.352 1.00 79.50 92 SER A C 1
ATOM 739 O O . SER A 1 92 ? 12.883 1.863 -9.637 1.00 79.50 92 SER A O 1
ATOM 741 N N . GLU A 1 93 ? 11.549 3.160 -8.391 1.00 87.19 93 GLU A N 1
ATOM 742 C CA . GLU A 1 93 ? 11.049 2.072 -7.563 1.00 87.19 93 GLU A CA 1
ATOM 743 C C . GLU A 1 93 ? 9.604 2.318 -7.115 1.00 87.19 93 GLU A C 1
ATOM 745 O O . GLU A 1 93 ? 9.219 3.419 -6.712 1.00 87.19 93 GLU A O 1
ATOM 750 N N . GLY A 1 94 ? 8.795 1.259 -7.135 1.00 92.75 94 GLY A N 1
ATOM 751 C CA . GLY A 1 94 ? 7.439 1.281 -6.614 1.00 92.75 94 GLY A CA 1
ATOM 752 C C . GLY A 1 94 ? 7.469 1.029 -5.116 1.00 92.75 94 GLY A C 1
ATOM 753 O O . GLY A 1 94 ? 8.095 0.076 -4.658 1.00 92.75 94 GLY A O 1
ATOM 754 N N . LYS A 1 95 ? 6.765 1.842 -4.327 1.00 95.94 95 LYS A N 1
ATOM 755 C CA . LYS A 1 95 ? 6.687 1.667 -2.869 1.00 95.94 95 LYS A CA 1
ATOM 756 C C . LYS A 1 95 ? 5.251 1.553 -2.408 1.00 95.94 95 LYS A C 1
ATOM 758 O O . LYS A 1 95 ? 4.403 2.347 -2.810 1.00 95.94 95 LYS A O 1
ATOM 763 N N . MET A 1 96 ? 5.010 0.624 -1.491 1.00 97.06 96 MET A N 1
ATOM 764 C CA . MET A 1 96 ? 3.768 0.560 -0.732 1.00 97.06 96 MET A CA 1
ATOM 765 C C . MET A 1 96 ? 4.060 0.689 0.758 1.00 97.06 96 MET A C 1
ATOM 767 O O . MET A 1 96 ? 5.094 0.238 1.259 1.00 97.06 96 MET A O 1
ATOM 771 N N . LYS A 1 97 ? 3.119 1.315 1.461 1.00 97.62 97 LYS A N 1
ATOM 772 C CA . LYS A 1 97 ? 3.076 1.352 2.916 1.00 97.62 97 LYS A CA 1
ATOM 773 C C . LYS A 1 97 ? 1.623 1.247 3.363 1.00 97.62 97 LYS A C 1
ATOM 775 O O . LYS A 1 97 ? 0.767 1.993 2.897 1.00 97.62 97 LYS A O 1
ATOM 780 N N . ILE A 1 98 ? 1.378 0.325 4.277 1.00 97.50 98 ILE A N 1
ATOM 781 C CA . ILE A 1 98 ? 0.173 0.199 5.082 1.00 97.50 98 ILE A CA 1
ATOM 782 C C . ILE A 1 98 ? 0.563 0.638 6.484 1.00 97.50 98 ILE A C 1
ATOM 784 O O . ILE A 1 98 ? 1.539 0.131 7.036 1.00 97.50 98 ILE A O 1
ATOM 788 N N . ASP A 1 99 ? -0.180 1.592 7.029 1.00 96.94 99 ASP A N 1
ATOM 789 C CA . ASP A 1 99 ? -0.011 2.081 8.389 1.00 96.94 99 ASP A CA 1
ATOM 790 C C . ASP A 1 99 ? -1.392 2.164 9.036 1.00 96.94 99 ASP A C 1
ATOM 792 O O . ASP A 1 99 ? -2.228 2.976 8.644 1.00 96.94 99 ASP A O 1
ATOM 796 N N . LEU A 1 100 ? -1.645 1.244 9.960 1.00 95.94 100 LEU A N 1
ATOM 797 C CA . LEU A 1 100 ? -2.884 1.125 10.725 1.00 95.94 100 LEU A CA 1
ATOM 798 C C . LEU A 1 100 ? -2.672 1.546 12.186 1.00 95.94 100 LEU A C 1
ATOM 800 O O . LEU A 1 100 ? -3.523 1.285 13.037 1.00 95.94 100 LEU A O 1
ATOM 804 N N . THR A 1 101 ? -1.539 2.183 12.492 1.00 94.62 101 THR A N 1
ATOM 805 C CA . THR A 1 101 ? -1.214 2.635 13.846 1.00 94.62 101 THR A CA 1
ATOM 806 C C . THR A 1 101 ? -2.324 3.542 14.383 1.00 94.62 101 THR A C 1
ATOM 808 O O . THR A 1 101 ? -2.822 4.420 13.681 1.00 94.62 101 THR A O 1
ATOM 811 N N . GLY A 1 102 ? -2.739 3.312 15.629 1.00 92.94 102 GLY A N 1
ATOM 812 C CA . GLY A 1 102 ? -3.805 4.087 16.275 1.00 92.94 102 GLY A CA 1
ATOM 813 C C . GLY A 1 102 ? -5.230 3.680 1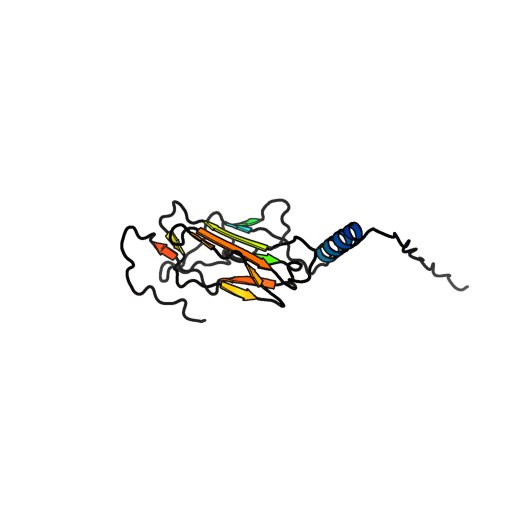5.883 1.00 92.94 102 GLY A C 1
ATOM 814 O O . GLY A 1 102 ? -6.178 4.244 16.418 1.00 92.94 102 GLY A O 1
ATOM 815 N N . THR A 1 103 ? -5.408 2.688 15.001 1.00 93.00 103 THR A N 1
ATOM 816 C CA . THR A 1 103 ? -6.745 2.173 14.635 1.00 93.00 103 THR A CA 1
ATOM 817 C C . THR A 1 103 ? -7.197 0.980 15.479 1.00 93.00 103 THR A C 1
ATOM 819 O O . THR A 1 103 ? -8.358 0.587 15.407 1.00 93.00 103 THR A O 1
ATOM 822 N N . GLY A 1 104 ? -6.287 0.364 16.244 1.00 92.31 104 GLY A N 1
ATOM 823 C CA . GLY A 1 104 ? -6.547 -0.903 16.938 1.00 92.31 104 GLY A CA 1
ATOM 824 C C . GLY A 1 104 ? -6.651 -2.114 15.999 1.00 92.31 104 GLY A C 1
ATOM 825 O O . GLY A 1 104 ? -7.060 -3.195 16.426 1.00 92.31 104 GLY A O 1
ATOM 826 N N . LEU A 1 105 ? -6.290 -1.956 14.719 1.00 93.31 105 LEU A N 1
ATOM 827 C CA . LEU A 1 105 ? -6.312 -3.009 13.704 1.00 93.31 105 LEU A CA 1
ATOM 828 C C . LEU A 1 105 ? -4.909 -3.279 13.164 1.00 93.31 105 LEU A C 1
ATOM 830 O O . LEU A 1 105 ? -4.124 -2.366 12.936 1.00 93.31 105 LEU A O 1
ATOM 834 N N . ALA A 1 106 ? -4.613 -4.543 12.896 1.00 94.50 106 ALA A N 1
ATOM 835 C CA . ALA A 1 106 ? -3.407 -4.991 12.220 1.00 94.50 106 ALA A CA 1
ATOM 836 C C . ALA A 1 106 ? -3.786 -5.816 10.993 1.00 94.50 106 ALA A C 1
ATOM 838 O O . ALA A 1 106 ? -4.831 -6.466 10.954 1.00 94.50 106 ALA A O 1
ATOM 839 N N . VAL A 1 107 ? -2.914 -5.842 9.989 1.00 94.31 107 VAL A N 1
ATOM 840 C CA . VAL A 1 107 ? -3.040 -6.833 8.924 1.00 94.31 107 VAL A CA 1
ATOM 841 C C . VAL A 1 107 ? -2.843 -8.222 9.555 1.00 94.31 107 VAL A C 1
ATOM 843 O O . VAL A 1 107 ? -1.979 -8.411 10.419 1.00 94.31 107 VAL A O 1
ATOM 846 N N . ASP A 1 108 ? -3.595 -9.221 9.104 1.00 91.56 108 ASP A N 1
ATOM 847 C CA . ASP A 1 108 ? -3.427 -10.621 9.501 1.00 91.56 108 ASP A CA 1
ATOM 848 C C . ASP A 1 108 ? -2.071 -11.158 9.011 1.00 91.56 108 ASP A C 1
ATOM 850 O O . ASP A 1 108 ? -1.691 -10.930 7.856 1.00 91.56 108 ASP A O 1
ATOM 854 N N . ARG A 1 109 ? -1.318 -11.860 9.871 1.00 87.75 109 ARG A N 1
ATOM 855 C CA . ARG A 1 109 ? -0.005 -12.450 9.536 1.00 87.75 109 ARG A CA 1
ATOM 856 C C . ARG A 1 109 ? -0.070 -13.437 8.365 1.00 87.75 109 ARG A C 1
ATOM 858 O O . ARG A 1 109 ? 0.935 -13.615 7.690 1.00 87.75 109 ARG A O 1
ATOM 865 N N . ARG A 1 110 ? -1.235 -14.040 8.115 1.00 83.44 110 ARG A N 1
ATOM 866 C CA . ARG A 1 110 ? -1.504 -14.927 6.971 1.00 83.44 110 ARG A CA 1
ATOM 867 C C . ARG A 1 110 ? -1.662 -14.161 5.654 1.00 83.44 110 ARG A C 1
ATOM 869 O O . ARG A 1 110 ? -1.649 -14.773 4.591 1.00 83.44 110 ARG A O 1
ATOM 876 N N . GLY A 1 111 ? -1.826 -12.837 5.709 1.00 79.19 111 GLY A N 1
ATOM 877 C CA . GLY A 1 111 ? -1.859 -11.980 4.530 1.00 79.19 111 GLY A CA 1
ATOM 878 C C . GLY A 1 111 ? -0.509 -11.980 3.818 1.00 79.19 111 GLY A C 1
ATOM 879 O O . GLY A 1 111 ? 0.502 -11.580 4.399 1.00 79.19 111 GLY A O 1
ATOM 880 N N . SER A 1 112 ? -0.510 -12.407 2.558 1.00 86.50 112 SER A N 1
ATOM 881 C CA . SER A 1 112 ? 0.679 -12.560 1.721 1.00 86.50 112 SER A CA 1
ATOM 882 C C . SER A 1 112 ? 0.624 -11.671 0.478 1.00 86.50 112 SER A C 1
ATOM 884 O O . SER A 1 112 ? -0.442 -11.256 0.012 1.00 86.50 112 SER A O 1
ATOM 886 N N . TRP A 1 113 ? 1.808 -11.372 -0.054 1.00 93.81 113 TRP A N 1
ATOM 887 C CA . TRP A 1 113 ? 2.010 -10.622 -1.287 1.00 93.81 113 TRP A CA 1
ATOM 888 C C . TRP A 1 113 ? 2.576 -11.540 -2.357 1.00 93.81 113 TRP A C 1
ATOM 890 O O . TRP A 1 113 ? 3.385 -12.417 -2.070 1.00 93.81 113 TRP A O 1
ATOM 900 N N . THR A 1 114 ? 2.154 -11.308 -3.593 1.00 94.12 114 THR A N 1
ATOM 901 C CA . THR A 1 114 ? 2.667 -11.986 -4.777 1.00 94.12 114 THR A CA 1
ATOM 902 C C . THR A 1 114 ? 3.169 -10.964 -5.784 1.00 94.12 114 THR A C 1
ATOM 904 O O . THR A 1 114 ? 2.667 -9.834 -5.840 1.00 94.12 114 THR A O 1
ATOM 907 N N . ASN A 1 115 ? 4.148 -11.363 -6.587 1.00 93.88 115 ASN A N 1
ATOM 908 C CA . ASN A 1 115 ? 4.623 -10.551 -7.694 1.00 93.88 115 ASN A CA 1
ATOM 909 C C . ASN A 1 115 ? 3.658 -10.657 -8.883 1.00 93.88 115 ASN A C 1
ATOM 911 O O . ASN A 1 115 ? 2.945 -11.646 -9.049 1.00 93.88 115 ASN A O 1
ATOM 915 N N . PHE A 1 116 ? 3.635 -9.634 -9.726 1.00 92.25 116 PHE A N 1
ATOM 916 C CA . PHE A 1 116 ? 2.932 -9.647 -11.005 1.00 92.25 116 PHE A CA 1
ATOM 917 C C . PHE A 1 116 ? 3.769 -8.922 -12.053 1.00 92.25 116 PHE A C 1
ATOM 919 O O . PHE A 1 116 ? 4.539 -8.036 -11.701 1.00 92.25 116 PHE A O 1
ATOM 926 N N . GLY A 1 117 ? 3.567 -9.246 -13.328 1.00 87.62 117 GLY A N 1
ATOM 927 C CA . GLY A 1 117 ? 4.401 -8.733 -14.414 1.00 87.62 117 GLY A CA 1
ATOM 928 C C . GLY A 1 117 ? 5.670 -9.565 -14.610 1.00 87.62 117 GLY A C 1
ATOM 929 O O . GLY A 1 117 ? 5.836 -10.630 -14.014 1.00 87.62 117 GLY A O 1
ATOM 930 N N . THR A 1 118 ? 6.560 -9.095 -15.484 1.00 84.25 118 THR A N 1
ATOM 931 C CA . THR A 1 118 ? 7.772 -9.834 -15.880 1.00 84.25 118 THR A CA 1
ATOM 932 C C . THR A 1 118 ? 8.979 -9.349 -15.083 1.00 84.25 118 THR A C 1
ATOM 934 O O . THR A 1 118 ? 9.070 -8.164 -14.759 1.00 84.25 118 THR A O 1
ATOM 937 N N . ASN A 1 119 ? 9.911 -10.249 -14.745 1.00 85.19 119 ASN A N 1
ATOM 938 C CA . ASN A 1 119 ? 11.120 -9.940 -13.961 1.00 85.19 119 ASN A CA 1
ATOM 939 C C . ASN A 1 119 ? 10.829 -9.146 -12.678 1.00 85.19 119 ASN A C 1
ATOM 941 O O . ASN A 1 119 ? 11.593 -8.276 -12.269 1.00 85.19 119 ASN A O 1
ATOM 945 N N . SER A 1 120 ? 9.675 -9.409 -12.070 1.00 88.94 120 SER A N 1
ATOM 946 C CA . SER A 1 120 ? 9.206 -8.618 -10.944 1.00 88.94 120 SER A CA 1
ATOM 947 C C . SER A 1 120 ? 9.825 -9.094 -9.648 1.00 88.94 120 SER A C 1
ATOM 949 O O . SER A 1 120 ? 9.908 -10.295 -9.381 1.00 88.94 120 SER A O 1
ATOM 951 N N . ARG A 1 121 ? 10.252 -8.135 -8.833 1.00 89.31 121 ARG A N 1
ATOM 952 C CA . ARG A 1 121 ? 10.854 -8.379 -7.530 1.00 89.31 121 ARG A CA 1
ATOM 953 C C . ARG A 1 121 ? 10.147 -7.575 -6.456 1.00 89.31 121 ARG A C 1
ATOM 955 O O . ARG A 1 121 ? 9.740 -6.438 -6.680 1.00 89.31 121 ARG A O 1
ATOM 962 N N . MET A 1 122 ? 10.077 -8.176 -5.277 1.00 92.69 122 MET A N 1
ATOM 963 C CA . MET A 1 122 ? 9.699 -7.526 -4.033 1.00 92.69 122 MET A CA 1
ATOM 964 C C . MET A 1 122 ? 10.914 -7.565 -3.114 1.00 92.69 122 MET A C 1
ATOM 966 O O . MET A 1 122 ? 11.474 -8.630 -2.861 1.00 92.69 122 MET A O 1
ATOM 970 N N . VAL A 1 123 ? 11.331 -6.400 -2.639 1.00 91.56 123 VAL A N 1
ATOM 971 C CA . VAL A 1 123 ? 12.458 -6.229 -1.722 1.00 91.56 123 VAL A CA 1
ATOM 972 C C . VAL A 1 123 ? 12.024 -5.372 -0.542 1.00 91.56 123 VAL A C 1
ATOM 974 O O . VAL A 1 123 ? 10.997 -4.692 -0.593 1.00 91.56 123 VAL A O 1
ATOM 977 N N . ASN A 1 124 ? 12.793 -5.422 0.547 1.00 93.94 124 ASN A N 1
ATOM 978 C CA . ASN A 1 124 ? 12.506 -4.667 1.769 1.00 93.94 124 ASN A CA 1
ATOM 979 C C . ASN A 1 124 ? 11.084 -4.906 2.312 1.00 93.94 124 ASN A C 1
ATOM 981 O O . ASN A 1 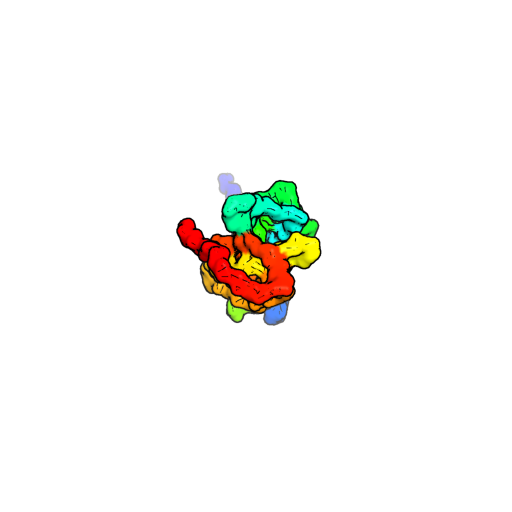124 ? 10.494 -4.014 2.923 1.00 93.94 124 ASN A O 1
ATOM 985 N N . PHE A 1 125 ? 10.521 -6.101 2.079 1.00 95.19 125 PHE A N 1
ATOM 986 C CA . PHE A 1 125 ? 9.243 -6.475 2.669 1.00 95.19 125 PHE A CA 1
ATOM 987 C C . PHE A 1 125 ? 9.408 -6.516 4.186 1.00 95.19 125 PHE A C 1
ATOM 989 O O . PHE A 1 125 ? 10.170 -7.324 4.720 1.00 95.19 125 PHE A O 1
ATOM 996 N N . LYS A 1 126 ? 8.699 -5.630 4.878 1.00 95.31 126 LYS A N 1
ATOM 997 C CA . LYS A 1 126 ? 8.765 -5.503 6.328 1.00 95.31 126 LYS A CA 1
ATOM 998 C C . LYS A 1 126 ? 7.366 -5.494 6.901 1.00 95.31 126 LYS A C 1
ATOM 1000 O O . LYS A 1 126 ? 6.463 -4.838 6.384 1.00 95.31 126 LYS A O 1
ATOM 1005 N N . ARG A 1 127 ? 7.228 -6.195 8.020 1.00 93.62 127 ARG A N 1
ATOM 1006 C CA . ARG A 1 127 ? 6.053 -6.167 8.875 1.00 93.62 127 ARG A CA 1
ATOM 1007 C C . ARG A 1 127 ? 6.490 -5.793 10.284 1.00 93.62 127 ARG A C 1
ATOM 1009 O O . ARG A 1 127 ? 7.265 -6.527 10.888 1.00 93.62 127 ARG A O 1
ATOM 1016 N N . SER A 1 128 ? 6.021 -4.661 10.790 1.00 92.25 128 SER A N 1
ATOM 1017 C CA . SER A 1 128 ? 6.341 -4.154 12.131 1.00 92.25 128 SER A CA 1
ATOM 1018 C C . SER A 1 128 ? 5.073 -3.832 12.915 1.00 92.25 128 SER A C 1
ATOM 1020 O O . SER A 1 128 ? 3.962 -3.941 12.388 1.00 92.25 128 SER A O 1
ATOM 1022 N N . GLU A 1 129 ? 5.230 -3.507 14.200 1.00 90.31 129 GLU A N 1
ATOM 1023 C CA . GLU A 1 129 ? 4.118 -3.155 15.094 1.00 90.31 129 GLU A CA 1
ATOM 1024 C C . GLU A 1 129 ? 3.003 -4.212 15.105 1.00 90.31 129 GLU A C 1
ATOM 1026 O O . GLU A 1 129 ? 1.820 -3.908 14.953 1.00 90.31 129 GLU A O 1
ATOM 1031 N N . ASN A 1 130 ? 3.391 -5.491 15.195 1.00 86.94 130 ASN A N 1
ATOM 1032 C CA . ASN A 1 130 ? 2.482 -6.643 15.133 1.00 86.94 130 ASN A CA 1
ATOM 1033 C C . ASN A 1 130 ? 1.601 -6.711 13.870 1.00 86.94 130 ASN A C 1
ATOM 1035 O O . ASN A 1 130 ? 0.566 -7.372 13.866 1.00 86.94 130 ASN A O 1
ATOM 1039 N N . GLY A 1 131 ? 2.037 -6.099 12.766 1.00 90.56 131 GLY A N 1
ATOM 1040 C CA . GLY A 1 131 ? 1.297 -6.068 11.506 1.00 90.56 131 GLY A CA 1
ATOM 1041 C C . GLY A 1 131 ? 0.442 -4.822 11.308 1.00 90.56 131 GLY A C 1
ATOM 1042 O O . GLY A 1 131 ? -0.264 -4.754 10.305 1.00 90.56 131 GLY A O 1
ATOM 1043 N N . GLN A 1 132 ? 0.515 -3.839 12.211 1.00 94.56 132 GLN A N 1
ATOM 1044 C CA . GLN A 1 132 ? -0.061 -2.512 11.969 1.00 94.56 132 GLN A CA 1
ATOM 1045 C C . GLN A 1 132 ? 0.688 -1.768 10.866 1.00 94.56 132 GLN A C 1
ATOM 1047 O O . GLN A 1 132 ? 0.088 -0.975 10.147 1.00 94.56 132 GLN A O 1
ATOM 1052 N N . GLN A 1 133 ? 1.983 -2.048 10.702 1.00 96.31 133 GLN A N 1
ATOM 1053 C CA . GLN A 1 133 ? 2.788 -1.476 9.635 1.00 96.31 133 GLN A CA 1
ATOM 1054 C C . GLN A 1 133 ? 3.282 -2.572 8.692 1.00 96.31 133 GLN A C 1
ATOM 1056 O O . GLN A 1 133 ? 3.899 -3.552 9.119 1.00 96.31 133 GLN A O 1
ATOM 1061 N N . VAL A 1 134 ? 3.012 -2.401 7.398 1.00 96.94 134 VAL A N 1
ATOM 1062 C CA . VAL A 1 134 ? 3.513 -3.270 6.325 1.00 96.94 134 VAL A CA 1
ATOM 1063 C C . VAL A 1 134 ? 4.067 -2.395 5.215 1.00 96.94 134 VAL A C 1
ATOM 1065 O O . VAL A 1 134 ? 3.392 -1.476 4.765 1.00 96.94 134 VAL A O 1
ATOM 1068 N N . SER A 1 135 ? 5.279 -2.668 4.751 1.00 97.69 135 SER A N 1
ATOM 1069 C CA . SER A 1 135 ? 5.888 -1.930 3.645 1.00 97.69 135 SER A CA 1
ATOM 1070 C C . SER A 1 135 ? 6.644 -2.859 2.716 1.00 97.69 135 SER A C 1
ATOM 1072 O O . SER A 1 135 ? 7.158 -3.887 3.156 1.00 97.69 135 SER A O 1
ATOM 1074 N N . ALA A 1 136 ? 6.753 -2.469 1.453 1.00 96.81 136 ALA A N 1
ATOM 1075 C CA . ALA A 1 136 ? 7.581 -3.154 0.474 1.00 96.81 136 ALA A CA 1
ATOM 1076 C C . ALA A 1 136 ? 7.992 -2.200 -0.647 1.00 96.81 136 ALA A C 1
ATOM 1078 O O . ALA A 1 136 ? 7.251 -1.272 -0.991 1.00 96.81 136 ALA A O 1
ATOM 1079 N N . THR A 1 137 ? 9.147 -2.486 -1.240 1.00 95.38 137 THR A N 1
ATOM 1080 C CA . THR A 1 137 ? 9.571 -1.917 -2.517 1.00 95.38 137 THR A CA 1
ATOM 1081 C C . THR A 1 137 ? 9.403 -2.980 -3.595 1.00 95.38 137 THR A C 1
ATOM 1083 O O . THR A 1 137 ? 9.877 -4.106 -3.434 1.00 95.38 137 THR A O 1
ATOM 1086 N N . CYS A 1 138 ? 8.739 -2.641 -4.695 1.00 93.31 138 CYS A N 1
ATOM 1087 C CA . CYS A 1 138 ? 8.429 -3.574 -5.767 1.00 93.31 138 CYS A CA 1
ATOM 1088 C C . CYS A 1 138 ? 8.598 -2.938 -7.146 1.00 93.31 138 CYS A C 1
ATOM 1090 O O . CYS A 1 138 ? 8.410 -1.736 -7.316 1.00 93.31 138 CYS A O 1
ATOM 1092 N N . GLY A 1 139 ? 8.910 -3.766 -8.138 1.00 90.38 139 GLY A N 1
ATOM 1093 C CA . GLY A 1 139 ? 8.996 -3.345 -9.532 1.00 90.38 139 GLY A CA 1
ATOM 1094 C C . GLY A 1 139 ? 9.541 -4.441 -10.445 1.00 90.38 139 GLY A C 1
ATOM 1095 O O . GLY A 1 139 ? 9.795 -5.552 -9.975 1.00 90.38 139 GLY A O 1
ATOM 1096 N N . GLY A 1 140 ? 9.692 -4.151 -11.736 1.00 85.81 140 GLY A N 1
ATOM 1097 C CA . GLY A 1 140 ? 10.203 -5.080 -12.749 1.00 85.81 140 GLY A CA 1
ATOM 1098 C C . GLY A 1 140 ? 9.998 -4.534 -14.163 1.00 85.81 140 GLY A C 1
ATOM 1099 O O . GLY A 1 140 ? 9.865 -3.330 -14.351 1.00 85.81 140 GLY A O 1
ATOM 1100 N N . LYS A 1 141 ? 9.899 -5.406 -15.174 1.00 82.56 141 LYS A N 1
ATOM 1101 C CA . LYS A 1 141 ? 9.478 -5.005 -16.530 1.00 82.56 141 LYS A CA 1
ATOM 1102 C C . LYS A 1 141 ? 7.965 -4.787 -16.552 1.00 82.56 141 LYS A C 1
ATOM 1104 O O . LYS A 1 141 ? 7.201 -5.705 -16.848 1.00 82.56 141 LYS A O 1
ATOM 1109 N N . CYS A 1 142 ? 7.565 -3.576 -16.179 1.00 85.00 142 CYS A N 1
ATOM 1110 C CA . CYS A 1 142 ? 6.179 -3.170 -15.923 1.00 85.00 142 CYS A CA 1
ATOM 1111 C C . CYS A 1 142 ? 5.445 -4.132 -14.996 1.00 85.00 142 CYS A C 1
ATOM 1113 O O . CYS A 1 142 ? 4.366 -4.644 -15.294 1.00 85.00 142 CYS A O 1
ATOM 1115 N N . GLY A 1 143 ? 6.079 -4.389 -13.858 1.00 89.12 143 GLY A N 1
ATOM 1116 C CA . GLY A 1 143 ? 5.563 -5.299 -12.858 1.00 89.12 143 GLY A CA 1
ATOM 1117 C C . GLY A 1 143 ? 5.744 -4.765 -11.451 1.00 89.12 143 GLY A C 1
ATOM 1118 O O . GLY A 1 143 ? 6.097 -3.606 -11.234 1.00 89.12 143 GLY A O 1
ATOM 1119 N N . GLY A 1 144 ? 5.448 -5.601 -10.473 1.00 93.19 144 GLY A N 1
ATOM 1120 C CA . GLY A 1 144 ? 5.371 -5.167 -9.092 1.00 93.19 144 GLY A CA 1
ATOM 1121 C C . GLY A 1 144 ? 4.911 -6.270 -8.166 1.00 93.19 144 GLY A C 1
ATOM 1122 O O . GLY A 1 144 ? 5.033 -7.455 -8.470 1.00 93.19 144 GLY A O 1
ATOM 1123 N N . CYS A 1 145 ? 4.355 -5.867 -7.032 1.00 95.44 145 CYS A N 1
ATOM 1124 C CA . CYS A 1 145 ? 3.779 -6.764 -6.050 1.00 95.44 145 CYS A CA 1
ATOM 1125 C C . CYS A 1 145 ? 2.385 -6.295 -5.640 1.00 95.44 145 CYS A C 1
ATOM 1127 O O . CYS A 1 145 ? 2.073 -5.101 -5.583 1.00 95.44 145 CYS A O 1
ATOM 1129 N N . LYS A 1 146 ? 1.529 -7.262 -5.331 1.00 96.19 146 LYS A N 1
ATOM 1130 C CA . LYS A 1 146 ? 0.180 -7.028 -4.831 1.00 96.19 146 LYS A CA 1
ATOM 1131 C C . LYS A 1 146 ? -0.156 -8.040 -3.738 1.00 96.19 146 LYS A C 1
ATOM 1133 O O . LYS A 1 146 ? 0.296 -9.180 -3.818 1.00 96.19 146 LYS A O 1
ATOM 1138 N N . PRO A 1 147 ? -0.980 -7.673 -2.748 1.00 95.44 147 PRO A N 1
ATOM 1139 C CA . PRO A 1 147 ? -1.519 -8.647 -1.816 1.00 95.44 147 PRO A CA 1
ATOM 1140 C C . PRO A 1 147 ? -2.329 -9.700 -2.587 1.00 95.44 147 PRO A C 1
ATOM 1142 O O . PRO A 1 147 ? -3.032 -9.347 -3.539 1.00 95.44 147 PRO A O 1
ATOM 1145 N N . LEU A 1 148 ? -2.294 -10.964 -2.168 1.00 92.69 148 LEU A N 1
ATOM 1146 C CA . LEU A 1 148 ? -3.334 -11.928 -2.557 1.00 92.69 148 LEU A CA 1
ATOM 1147 C C . LEU A 1 148 ? -4.664 -11.528 -1.907 1.00 92.69 148 LEU A C 1
ATOM 1149 O O . LEU A 1 148 ? -5.717 -11.506 -2.534 1.00 92.69 148 LEU A O 1
ATOM 1153 N N . CYS A 1 149 ? -4.579 -11.084 -0.658 1.00 90.25 149 CYS A N 1
ATOM 1154 C CA . CYS A 1 149 ? -5.672 -10.582 0.155 1.00 90.25 149 CYS A CA 1
ATOM 1155 C C . CYS A 1 149 ? -5.115 -9.600 1.195 1.00 90.25 149 CYS A C 1
ATOM 1157 O O . CYS A 1 149 ? -3.927 -9.620 1.514 1.00 90.25 149 CYS A O 1
ATOM 1159 N N . ILE A 1 150 ? -5.986 -8.789 1.791 1.00 94.50 150 ILE A N 1
ATOM 1160 C CA . ILE A 1 150 ? -5.691 -8.118 3.059 1.00 94.50 150 ILE A CA 1
ATOM 1161 C C . ILE A 1 150 ? -6.884 -8.383 3.966 1.00 94.50 150 ILE A C 1
ATOM 1163 O O . ILE A 1 150 ? -7.992 -7.944 3.665 1.00 94.50 150 ILE A O 1
ATOM 1167 N N . LYS A 1 151 ? -6.653 -9.118 5.050 1.00 94.19 151 LYS A N 1
ATOM 1168 C CA . LYS A 1 151 ? -7.607 -9.305 6.142 1.00 94.19 151 LYS A CA 1
ATOM 1169 C C . LYS A 1 151 ? -7.086 -8.558 7.358 1.00 94.19 151 LYS A C 1
ATOM 1171 O O . LYS A 1 151 ? -5.876 -8.569 7.590 1.00 94.19 151 LYS A O 1
ATOM 1176 N N . LEU A 1 152 ? -7.972 -7.892 8.087 1.00 94.00 152 LEU A N 1
ATOM 1177 C CA . LEU A 1 152 ? -7.613 -7.190 9.313 1.00 94.00 152 LEU A CA 1
ATOM 1178 C C . LEU A 1 152 ? -8.013 -8.007 10.538 1.00 94.00 152 LEU A C 1
ATOM 1180 O O . LEU A 1 152 ? -9.005 -8.733 10.523 1.00 94.00 152 LEU A O 1
ATOM 1184 N N . VAL A 1 153 ? -7.224 -7.874 11.593 1.00 92.12 153 VAL A N 1
ATOM 1185 C CA . VAL A 1 153 ? -7.457 -8.456 12.915 1.00 92.12 153 VAL A CA 1
ATOM 1186 C C . VAL A 1 153 ? -7.277 -7.368 13.965 1.00 92.12 153 VAL A C 1
ATOM 1188 O O . VAL A 1 153 ? -6.560 -6.396 13.728 1.00 92.12 153 VAL A O 1
ATOM 1191 N N . ALA A 1 154 ? -7.902 -7.522 15.129 1.00 90.56 154 ALA A N 1
ATOM 1192 C CA . ALA A 1 154 ? -7.637 -6.629 16.250 1.00 90.56 154 ALA A CA 1
ATOM 1193 C C . ALA A 1 154 ? -6.155 -6.711 16.655 1.00 90.56 154 ALA A C 1
ATOM 1195 O O . ALA A 1 154 ? -5.555 -7.793 16.662 1.00 90.56 154 ALA A O 1
ATOM 1196 N N . THR A 1 155 ? -5.553 -5.573 16.996 1.00 83.56 155 THR A N 1
ATOM 1197 C CA . THR A 1 155 ? -4.210 -5.534 17.580 1.00 83.56 155 THR A CA 1
ATOM 1198 C C . THR A 1 155 ? -4.250 -6.256 18.919 1.00 83.56 155 THR A C 1
ATOM 1200 O O . THR A 1 155 ? -4.847 -5.764 19.874 1.00 83.56 155 THR A O 1
ATOM 1203 N N . ARG A 1 156 ? -3.658 -7.451 18.988 1.00 67.50 156 ARG A N 1
ATOM 1204 C CA . ARG A 1 156 ? -3.631 -8.239 20.222 1.00 67.50 156 ARG A CA 1
ATOM 1205 C C . ARG A 1 156 ? -2.854 -7.502 21.310 1.00 67.50 156 ARG A C 1
ATOM 1207 O O . ARG A 1 156 ? -1.697 -7.152 21.097 1.00 67.50 156 ARG A O 1
ATOM 1214 N N . THR A 1 157 ? -3.456 -7.371 22.486 1.00 56.72 157 THR A N 1
ATOM 1215 C CA . THR A 1 157 ? -2.753 -7.126 23.756 1.00 56.72 157 THR A CA 1
ATOM 1216 C C . THR A 1 157 ? -2.376 -8.435 24.478 1.00 56.72 157 THR A C 1
ATOM 1218 O O . THR A 1 157 ? -1.799 -8.377 25.557 1.00 56.72 157 THR A O 1
ATOM 1221 N N . GLY A 1 158 ? -2.643 -9.617 23.893 1.00 52.12 158 GLY A N 1
ATOM 1222 C CA . GLY A 1 158 ? -2.389 -10.939 24.496 1.00 52.12 158 GLY A CA 1
ATOM 1223 C C . GLY A 1 158 ? -1.926 -12.030 23.506 1.00 52.12 158 GLY A C 1
ATOM 1224 O O . GLY A 1 158 ? -1.835 -11.768 22.302 1.00 52.12 158 GLY A O 1
ATOM 1225 N N . PRO A 1 159 ? -1.581 -13.244 23.994 1.00 49.22 159 PRO A N 1
ATOM 1226 C CA . PRO A 1 159 ? -0.961 -14.305 23.199 1.00 49.22 159 PRO A CA 1
ATOM 1227 C C . PRO A 1 159 ? -1.829 -14.744 22.011 1.00 49.22 159 PRO A C 1
ATOM 1229 O O . PRO A 1 159 ? -3.039 -14.507 21.987 1.00 49.22 159 PRO A O 1
ATOM 1232 N N . PRO A 1 160 ? -1.208 -15.320 20.968 1.00 53.03 160 PRO A N 1
ATOM 1233 C CA . PRO A 1 160 ? -1.845 -15.422 19.677 1.00 53.03 160 PRO A CA 1
ATOM 1234 C C . PRO A 1 160 ? -3.010 -16.417 19.663 1.00 53.03 160 PRO A C 1
ATOM 1236 O O . PRO A 1 160 ? -2.802 -17.609 19.500 1.00 53.03 160 PRO A O 1
ATOM 1239 N N . GLU A 1 161 ? -4.236 -15.899 19.737 1.00 49.75 161 GLU A N 1
ATOM 1240 C CA . GLU A 1 161 ? -5.452 -16.673 19.496 1.00 49.75 161 GLU A CA 1
ATOM 1241 C C . GLU A 1 161 ? -5.436 -17.333 18.104 1.00 49.75 161 GLU A C 1
ATOM 1243 O O . GLU A 1 161 ? -4.938 -16.803 17.098 1.00 49.75 161 GLU A O 1
ATOM 1248 N N . GLU A 1 162 ? -5.929 -18.552 18.058 1.00 49.78 162 GLU A N 1
ATOM 1249 C CA . GLU A 1 162 ? -5.844 -19.435 16.916 1.00 49.78 162 GLU A CA 1
ATOM 1250 C C . GLU A 1 162 ? -7.012 -19.193 15.946 1.00 49.78 162 GLU A C 1
ATOM 1252 O O . GLU A 1 162 ? -8.131 -18.888 16.343 1.00 49.78 162 GLU A O 1
ATOM 1257 N N . SER A 1 163 ? -6.748 -19.379 14.649 1.00 44.19 163 SER A N 1
ATOM 1258 C CA . SER A 1 163 ? -7.749 -19.633 13.594 1.00 44.19 163 SER A CA 1
ATOM 1259 C C . SER A 1 163 ? -8.598 -18.478 13.017 1.00 44.19 163 SER A C 1
ATOM 1261 O O . SER A 1 163 ? -9.761 -18.656 12.663 1.00 44.19 163 SER A O 1
ATOM 1263 N N . ALA A 1 164 ? -8.003 -17.325 12.689 1.00 46.09 164 ALA A N 1
ATOM 1264 C CA . ALA A 1 164 ? -8.594 -16.496 11.629 1.00 46.09 164 ALA A CA 1
ATOM 1265 C C . ALA A 1 164 ? -8.415 -17.211 10.274 1.00 46.09 164 ALA A C 1
ATOM 1267 O O . ALA A 1 164 ? -7.301 -17.276 9.752 1.00 46.09 164 ALA A O 1
ATOM 1268 N N . LYS A 1 165 ? -9.499 -17.784 9.722 1.00 45.81 165 LYS A N 1
ATOM 1269 C CA . LYS A 1 165 ? -9.518 -18.504 8.429 1.00 45.81 165 LYS A CA 1
ATOM 1270 C C . LYS A 1 165 ? -8.642 -17.813 7.385 1.00 45.81 165 LYS A C 1
ATOM 1272 O O . LYS A 1 165 ? -8.693 -16.584 7.249 1.00 45.81 165 LYS A O 1
ATOM 1277 N N . THR A 1 166 ? -7.822 -18.637 6.736 1.00 51.19 166 THR A N 1
ATOM 1278 C CA . THR A 1 166 ? -6.849 -18.317 5.692 1.00 51.19 166 THR A CA 1
ATOM 1279 C C . THR A 1 166 ? -7.466 -17.384 4.657 1.00 51.19 166 THR A C 1
ATOM 1281 O O . THR A 1 166 ? -8.683 -17.358 4.462 1.00 51.19 166 THR A O 1
ATOM 1284 N N . CYS A 1 167 ? -6.635 -16.623 3.955 1.00 56.25 167 CYS A N 1
ATOM 1285 C CA . CYS A 1 167 ? -7.057 -16.064 2.682 1.00 56.25 167 CYS A CA 1
ATOM 1286 C C . CYS A 1 167 ? -7.236 -17.207 1.689 1.00 56.25 167 CYS A C 1
ATOM 1288 O O . CYS A 1 167 ? -6.346 -17.495 0.902 1.00 56.25 167 CYS A O 1
ATOM 1290 N N . GLU A 1 168 ? -8.347 -17.924 1.820 1.00 49.19 168 GLU A N 1
ATOM 1291 C CA . GLU A 1 168 ? -8.718 -18.987 0.908 1.00 49.19 168 GLU A CA 1
ATOM 1292 C C . GLU A 1 168 ? -8.868 -18.383 -0.482 1.00 49.19 168 GLU A C 1
ATOM 1294 O O . GLU A 1 168 ? -9.458 -17.306 -0.659 1.00 49.19 168 GLU A O 1
ATOM 1299 N N . ASN A 1 169 ? -8.205 -19.069 -1.408 1.00 39.91 169 ASN A N 1
ATOM 1300 C CA . ASN A 1 169 ? -8.084 -18.748 -2.814 1.00 39.91 169 ASN A CA 1
ATOM 1301 C C . ASN A 1 169 ? -9.476 -18.512 -3.407 1.00 39.91 169 ASN A C 1
ATOM 1303 O O . ASN A 1 169 ? -10.364 -19.351 -3.254 1.00 39.91 169 ASN A O 1
ATOM 1307 N N . VAL A 1 170 ? -9.638 -17.366 -4.064 1.00 37.53 170 VAL A N 1
ATOM 1308 C CA . VAL A 1 170 ? -10.611 -17.216 -5.149 1.00 37.53 170 VAL A CA 1
ATOM 1309 C C . VAL A 1 170 ? -9.851 -17.479 -6.434 1.00 37.53 170 VAL A C 1
ATOM 1311 O O . VAL A 1 170 ? -8.737 -16.913 -6.545 1.00 37.53 170 VAL A O 1
#

Organism: NCBI:txid61682

Foldseek 3Di:
DDDDDDPPPPPPPPPPDPPVRVLVVVLVVVCPPPLWQFWDKDAPDWDADPVQQWTPQPPCVRIDTDPPRHDHDDTAAWWEDQQPAPPRPDPDKTKHKAAQPPVQKFWDPLWDKDKDDPNKDKPPFDADPQRNITMIIIYHNGITMDIQTTGMDGNDPDDDDDDSDHPPHD

pLDDT: mean 78.04, std 21.37, range [32.91, 98.12]

Radius of gyration: 21.89 Å; chains: 1; bounding box: 48×39×87 Å

Sequence (170 aa):
MQTANPKIRFLCRELFLGPAKKVLFFCFTRTSLDSYQPGKTIFYKIRINPENLKVNRTDFTFAKLAPDSGNTKWAYGVAADCLYDKESSCESEGKMKIDLTGTGLAVDRRGSWTNFGTNSRMVNFKRSENGQQVSATCGGKCGGCKPLCIKLVATRTGPPEESAKTCENV